Protein AF-A0A835X2Q4-F1 (afdb_monomer_lite)

Secondary structure (DSSP, 8-state):
-----------PPPPPS----B-TTT-SBGGG--HHHHHHHHHHHHHHHHHHHTT----

Radius of gyration: 21.9 Å; chains: 1; bounding box: 57×54×34 Å

Structure (mmCIF, N/CA/C/O backbone):
data_AF-A0A835X2Q4-F1
#
_entry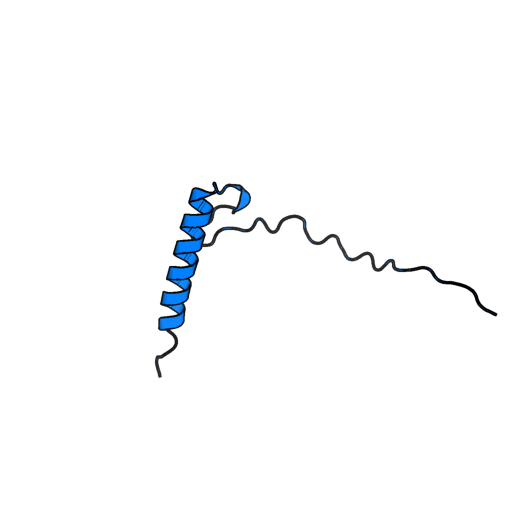.id   AF-A0A835X2Q4-F1
#
loop_
_atom_site.group_PDB
_atom_site.id
_atom_site.type_symbol
_atom_site.label_atom_id
_atom_site.label_alt_id
_atom_site.label_comp_id
_atom_site.label_asym_id
_atom_site.label_entity_id
_atom_site.label_seq_id
_atom_site.pdbx_PDB_ins_code
_atom_site.Cartn_x
_atom_site.Cartn_y
_atom_site.Cartn_z
_atom_site.occupancy
_atom_site.B_iso_or_equiv
_atom_site.auth_seq_id
_atom_site.auth_comp_id
_atom_site.auth_asym_id
_atom_site.auth_atom_id
_atom_site.pdbx_PDB_model_num
ATOM 1 N N . MET A 1 1 ? 39.695 -46.694 2.279 1.00 43.62 1 MET A N 1
ATOM 2 C CA . MET A 1 1 ? 40.288 -45.462 1.715 1.00 43.62 1 MET A CA 1
ATOM 3 C C . MET A 1 1 ? 39.280 -44.970 0.687 1.00 43.62 1 MET A C 1
ATOM 5 O O . MET A 1 1 ? 39.000 -45.728 -0.228 1.00 43.62 1 MET A O 1
ATOM 9 N N . ILE A 1 2 ? 38.381 -44.052 1.076 1.00 61.31 2 ILE A N 1
ATOM 10 C CA . ILE A 1 2 ? 38.432 -42.598 0.778 1.00 61.31 2 ILE A CA 1
ATOM 11 C C . ILE A 1 2 ? 38.666 -42.437 -0.732 1.00 61.31 2 ILE A C 1
ATOM 13 O O . ILE A 1 2 ? 39.702 -42.859 -1.218 1.00 61.31 2 ILE A O 1
ATOM 17 N N . GLU A 1 3 ? 37.714 -41.932 -1.515 1.00 50.78 3 GLU A N 1
ATOM 18 C CA . GLU A 1 3 ? 37.593 -40.481 -1.633 1.00 50.78 3 GLU A CA 1
ATOM 19 C C . GLU A 1 3 ? 36.342 -40.051 -2.431 1.00 50.78 3 GLU A C 1
ATOM 21 O O . GLU A 1 3 ? 36.092 -40.539 -3.525 1.00 50.78 3 GLU A O 1
ATOM 26 N N . SER A 1 4 ? 35.623 -39.081 -1.857 1.00 57.22 4 SER A N 1
ATOM 27 C CA . SER A 1 4 ? 34.957 -37.948 -2.526 1.00 57.22 4 SER A CA 1
ATOM 28 C C . SER A 1 4 ? 33.733 -38.189 -3.422 1.00 57.22 4 SER A C 1
ATOM 30 O O . SER A 1 4 ? 33.801 -38.796 -4.477 1.00 57.22 4 SER A O 1
ATOM 32 N N . ARG A 1 5 ? 32.533 -37.745 -3.017 1.00 64.50 5 ARG A N 1
ATOM 33 C CA . ARG A 1 5 ? 32.066 -36.336 -2.967 1.00 64.50 5 ARG A CA 1
ATOM 34 C C . ARG A 1 5 ? 31.855 -35.772 -4.368 1.00 64.50 5 ARG A C 1
ATOM 36 O O . ARG A 1 5 ? 32.820 -35.421 -5.030 1.00 64.50 5 ARG A O 1
ATOM 43 N N . SER A 1 6 ? 30.591 -35.599 -4.750 1.00 57.06 6 SER A N 1
ATOM 44 C CA . SER A 1 6 ? 30.020 -34.312 -5.188 1.00 57.06 6 SER A CA 1
ATOM 45 C C . SER A 1 6 ? 28.527 -34.513 -5.474 1.00 57.06 6 SER A C 1
ATOM 47 O O . SER A 1 6 ? 28.153 -35.331 -6.298 1.00 57.06 6 SER A O 1
ATOM 49 N N . PHE A 1 7 ? 27.660 -34.039 -4.586 1.00 54.22 7 PHE A N 1
ATOM 50 C CA . PHE A 1 7 ? 27.071 -32.694 -4.607 1.00 54.22 7 PHE A CA 1
ATOM 51 C C . PHE A 1 7 ? 25.848 -32.630 -5.536 1.00 54.22 7 PHE A C 1
ATOM 53 O O . PHE A 1 7 ? 25.974 -32.623 -6.751 1.00 54.22 7 PHE A O 1
ATOM 60 N N . ALA A 1 8 ? 24.680 -32.609 -4.890 1.00 58.72 8 ALA A N 1
ATOM 61 C CA . ALA A 1 8 ? 23.446 -31.934 -5.281 1.00 58.72 8 ALA A CA 1
ATOM 62 C C . ALA A 1 8 ? 23.041 -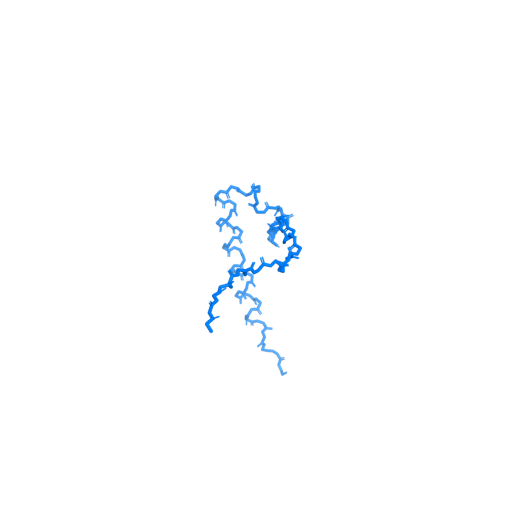31.930 -6.766 1.00 58.72 8 ALA A C 1
ATOM 64 O O . ALA A 1 8 ? 23.547 -31.146 -7.560 1.00 58.72 8 ALA A O 1
ATOM 65 N N . MET A 1 9 ? 21.975 -32.664 -7.087 1.00 57.81 9 MET A N 1
ATOM 66 C CA . MET A 1 9 ? 21.020 -32.200 -8.099 1.00 57.81 9 MET A CA 1
ATOM 67 C C . MET A 1 9 ? 19.605 -32.653 -7.728 1.00 57.81 9 MET A C 1
ATOM 69 O O . MET A 1 9 ? 18.932 -33.382 -8.446 1.00 57.81 9 MET A O 1
ATOM 73 N N . MET A 1 10 ? 19.145 -32.186 -6.562 1.00 53.38 10 MET A N 1
ATOM 74 C CA . MET A 1 10 ? 17.733 -31.836 -6.432 1.00 53.38 10 MET A CA 1
ATOM 75 C C . MET A 1 10 ? 17.545 -30.675 -7.411 1.00 53.38 10 MET A C 1
ATOM 77 O O . MET A 1 10 ? 17.932 -29.551 -7.102 1.00 53.38 10 MET A O 1
ATOM 81 N N . THR A 1 11 ? 17.085 -30.944 -8.634 1.00 59.50 11 THR A N 1
ATOM 82 C CA . THR A 1 11 ? 16.620 -29.858 -9.499 1.00 59.50 11 THR A CA 1
ATOM 83 C C . THR A 1 11 ? 15.297 -29.409 -8.889 1.00 59.50 11 THR A C 1
ATOM 85 O O . THR A 1 11 ? 14.225 -29.958 -9.131 1.00 59.50 11 THR A O 1
ATOM 88 N N . GLU A 1 12 ? 15.412 -28.513 -7.913 1.00 60.62 12 GLU A N 1
ATOM 89 C CA . GLU A 1 12 ? 14.277 -27.760 -7.419 1.00 60.62 12 GLU A CA 1
ATOM 90 C C . GLU A 1 12 ? 13.665 -27.072 -8.649 1.00 60.62 12 GLU A C 1
ATOM 92 O O . GLU A 1 12 ? 14.408 -26.459 -9.425 1.00 60.62 12 GLU A O 1
ATOM 97 N N . PRO A 1 13 ? 12.352 -27.214 -8.904 1.00 67.25 13 PRO A N 1
ATOM 98 C CA . PRO A 1 13 ? 11.726 -26.520 -10.018 1.00 67.25 13 PRO A CA 1
ATOM 99 C C . PRO A 1 13 ? 12.002 -25.019 -9.862 1.00 67.25 13 PRO A C 1
ATOM 101 O O . PRO A 1 13 ? 12.001 -24.529 -8.725 1.00 67.25 13 PRO A O 1
ATOM 104 N N . PRO A 1 14 ? 12.268 -24.285 -10.960 1.00 62.03 14 PRO A N 1
ATOM 105 C CA . PRO A 1 14 ? 12.540 -22.860 -10.878 1.00 62.03 14 PRO A CA 1
ATOM 106 C C . PRO A 1 14 ? 11.388 -22.222 -10.107 1.00 62.03 14 PRO A C 1
ATOM 108 O O . PRO A 1 14 ? 10.227 -22.341 -10.509 1.00 62.03 14 PRO A O 1
ATOM 111 N N . LYS A 1 15 ? 11.696 -21.610 -8.954 1.00 63.69 15 LYS A N 1
ATOM 112 C CA . LYS A 1 15 ? 10.733 -20.758 -8.253 1.00 63.69 15 LYS A CA 1
ATOM 113 C C . LYS A 1 15 ? 10.160 -19.825 -9.320 1.00 63.69 15 LYS A C 1
ATOM 115 O O . LYS A 1 15 ? 10.972 -19.186 -9.991 1.00 63.69 15 LYS A O 1
ATOM 120 N N . PRO A 1 16 ? 8.831 -19.782 -9.523 1.00 58.25 16 PRO A N 1
ATOM 121 C CA . PRO A 1 16 ? 8.262 -18.939 -10.552 1.00 58.25 16 PRO A CA 1
ATOM 122 C C . PRO A 1 16 ? 8.740 -17.515 -10.301 1.00 58.25 16 PRO A C 1
ATOM 124 O O . PRO A 1 16 ? 8.535 -16.924 -9.239 1.00 58.25 16 PRO A O 1
ATOM 127 N N . GLU A 1 17 ? 9.495 -17.065 -11.287 1.00 57.56 17 GLU A N 1
ATOM 128 C CA . GLU A 1 17 ? 10.035 -15.741 -11.461 1.00 57.56 17 GLU A CA 1
ATOM 129 C C . GLU A 1 17 ? 8.900 -14.733 -11.265 1.00 57.56 17 GLU A C 1
ATOM 131 O O . GLU A 1 17 ? 7.872 -14.809 -11.933 1.00 57.56 17 GLU A O 1
ATOM 136 N N . GLY A 1 18 ? 9.065 -13.840 -10.288 1.00 57.75 18 GLY A N 1
ATOM 137 C CA . GLY A 1 18 ? 8.169 -12.715 -10.057 1.00 57.75 18 GLY A CA 1
ATOM 138 C C . GLY A 1 18 ? 6.741 -13.112 -9.692 1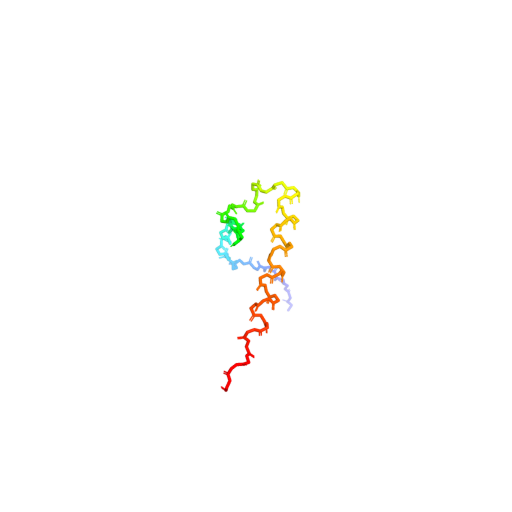.00 57.75 18 GLY A C 1
ATOM 139 O O . GLY A 1 18 ? 5.829 -13.008 -10.510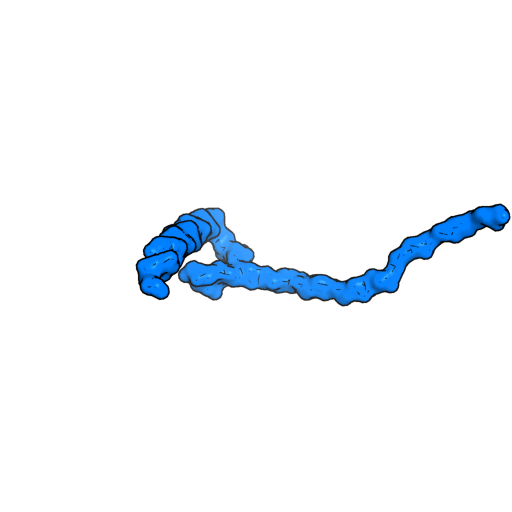 1.00 57.75 18 GLY A O 1
ATOM 140 N N . THR A 1 19 ? 6.492 -13.410 -8.414 1.00 58.94 19 THR A N 1
ATOM 141 C CA . THR A 1 19 ? 5.208 -12.982 -7.848 1.00 58.94 19 THR A CA 1
ATOM 142 C C . THR A 1 19 ? 5.192 -11.471 -7.986 1.00 58.94 19 THR A C 1
ATOM 144 O O . THR A 1 19 ? 5.830 -10.783 -7.192 1.00 58.94 19 THR A O 1
ATOM 147 N N . ASP A 1 20 ? 4.577 -10.981 -9.058 1.00 65.94 20 ASP A N 1
ATOM 148 C CA . ASP A 1 20 ? 4.370 -9.566 -9.302 1.00 65.94 20 ASP A CA 1
ATOM 149 C C . ASP A 1 20 ? 3.669 -9.035 -8.056 1.00 65.94 20 ASP A C 1
ATOM 151 O O . ASP A 1 20 ? 2.499 -9.339 -7.817 1.00 65.94 20 ASP A O 1
ATOM 155 N N . GLU A 1 21 ? 4.439 -8.430 -7.148 1.00 79.38 21 GLU A N 1
ATOM 156 C CA . GLU A 1 21 ? 3.937 -8.108 -5.825 1.00 79.38 21 GLU A CA 1
ATOM 157 C C . GLU A 1 21 ? 2.880 -7.035 -6.025 1.00 79.38 21 GLU A C 1
ATOM 159 O O . GLU A 1 21 ? 3.201 -5.869 -6.220 1.00 79.38 21 GLU A O 1
ATOM 164 N N . ILE A 1 22 ? 1.610 -7.421 -6.030 1.00 86.56 22 ILE A N 1
ATOM 165 C CA . ILE A 1 22 ? 0.521 -6.473 -6.194 1.00 86.56 22 ILE A CA 1
ATOM 166 C C . ILE A 1 22 ? 0.381 -5.705 -4.888 1.00 86.56 22 ILE A C 1
ATOM 168 O O . ILE A 1 22 ? 0.333 -6.279 -3.797 1.00 86.56 22 ILE A O 1
ATOM 172 N N . CYS A 1 23 ? 0.337 -4.382 -4.975 1.00 86.38 23 CYS A N 1
ATOM 173 C CA . CYS A 1 23 ? 0.060 -3.561 -3.819 1.00 86.38 23 CYS A CA 1
ATOM 174 C C . CYS A 1 23 ? -1.422 -3.698 -3.436 1.00 86.38 23 CYS A C 1
ATOM 176 O O . CYS A 1 23 ? -2.272 -3.293 -4.219 1.00 86.38 23 CYS A O 1
ATOM 178 N N . PRO A 1 24 ? -1.778 -4.168 -2.230 1.00 83.44 24 PRO A N 1
ATOM 179 C CA . PRO A 1 24 ? -3.180 -4.334 -1.830 1.00 83.44 24 PRO A CA 1
ATOM 180 C C . PRO A 1 24 ? -3.899 -3.008 -1.523 1.00 83.44 24 PRO A C 1
ATOM 182 O O . PRO A 1 24 ? -5.084 -3.017 -1.207 1.00 83.44 24 PRO A O 1
ATOM 185 N N . ILE A 1 25 ? -3.203 -1.866 -1.603 1.00 88.12 25 ILE A N 1
ATOM 186 C CA . ILE A 1 25 ? -3.799 -0.533 -1.420 1.00 88.12 25 ILE A CA 1
ATOM 187 C C . ILE A 1 25 ? -4.354 0.019 -2.732 1.00 88.12 25 ILE A C 1
ATOM 189 O O . ILE A 1 25 ? -5.448 0.576 -2.750 1.00 88.12 25 ILE A O 1
ATOM 193 N N . CYS A 1 26 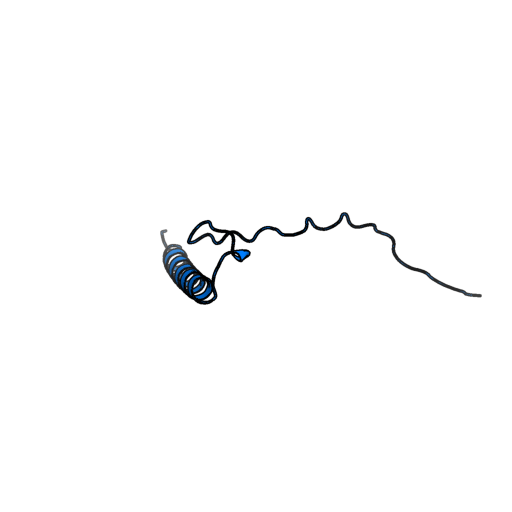? -3.600 -0.105 -3.825 1.00 87.62 26 CYS A N 1
ATOM 194 C CA . CYS A 1 26 ? -3.976 0.430 -5.137 1.00 87.62 26 CYS A CA 1
ATOM 195 C C . CYS A 1 26 ? -4.220 -0.659 -6.192 1.00 87.62 26 CYS A C 1
ATOM 197 O O . CYS A 1 26 ? -4.613 -0.339 -7.309 1.00 87.62 26 CYS A O 1
ATOM 199 N N . ASN A 1 27 ? -3.991 -1.931 -5.850 1.00 84.56 27 ASN A N 1
ATOM 200 C CA . ASN A 1 27 ? -4.086 -3.103 -6.724 1.00 84.56 27 ASN A CA 1
ATOM 201 C C . ASN A 1 27 ? -3.258 -3.000 -8.013 1.00 84.56 27 ASN A C 1
ATOM 203 O O . ASN A 1 27 ? -3.548 -3.670 -9.001 1.00 84.56 27 ASN A O 1
ATOM 207 N N . ARG A 1 28 ? -2.208 -2.173 -7.996 1.00 88.12 28 ARG A N 1
ATOM 208 C CA . ARG A 1 28 ? -1.204 -2.090 -9.057 1.00 88.12 28 ARG A CA 1
ATOM 209 C C . ARG A 1 28 ? 0.021 -2.910 -8.676 1.00 88.12 28 ARG A C 1
ATOM 211 O O . ARG A 1 28 ? 0.288 -3.092 -7.484 1.00 88.12 28 ARG A O 1
ATOM 218 N N . PRO A 1 29 ? 0.771 -3.420 -9.656 1.00 87.88 29 PRO A N 1
ATOM 219 C CA . PRO A 1 29 ? 2.011 -4.110 -9.363 1.00 87.88 29 PRO A CA 1
ATOM 220 C C . PRO A 1 29 ? 3.022 -3.139 -8.747 1.00 87.88 29 PRO A C 1
ATOM 222 O O . PRO A 1 29 ? 3.252 -2.049 -9.271 1.00 87.88 29 PRO A O 1
ATOM 225 N N . LYS A 1 30 ? 3.662 -3.539 -7.644 1.00 83.50 30 LYS A N 1
ATOM 226 C CA . LYS A 1 30 ? 4.658 -2.718 -6.933 1.00 83.50 30 LYS A CA 1
ATOM 227 C C . LYS A 1 30 ? 5.823 -2.311 -7.835 1.00 83.50 30 LYS A C 1
ATOM 229 O O . LYS A 1 30 ? 6.444 -1.290 -7.576 1.00 83.50 30 LYS A O 1
ATOM 234 N N . ARG A 1 31 ? 6.097 -3.060 -8.910 1.00 82.94 31 ARG A N 1
ATOM 235 C CA . ARG A 1 31 ? 7.110 -2.700 -9.918 1.00 82.94 31 ARG A CA 1
ATOM 236 C C . ARG A 1 31 ? 6.788 -1.405 -10.675 1.00 82.94 31 ARG A C 1
ATOM 238 O O . ARG A 1 31 ? 7.700 -0.765 -11.178 1.00 82.94 31 ARG A O 1
ATOM 245 N N . GLU A 1 32 ? 5.508 -1.047 -10.790 1.00 87.50 32 GLU A N 1
ATOM 246 C CA . GLU A 1 32 ? 5.059 0.192 -11.436 1.00 87.50 32 GLU A CA 1
ATOM 247 C C . GLU A 1 32 ? 5.022 1.373 -10.461 1.00 87.50 32 GLU A C 1
ATOM 249 O O . GLU A 1 32 ? 4.781 2.500 -10.884 1.00 87.50 32 GLU A O 1
ATOM 254 N N . HIS A 1 33 ? 5.245 1.141 -9.164 1.00 88.38 33 HIS A N 1
ATOM 255 C CA . HIS A 1 33 ? 5.207 2.215 -8.188 1.00 88.38 33 HIS A CA 1
ATOM 256 C C . HIS A 1 33 ? 6.435 3.106 -8.309 1.00 88.38 33 HIS A C 1
ATOM 258 O O . HIS A 1 33 ? 7.580 2.655 -8.252 1.00 88.38 33 HIS A O 1
ATOM 264 N N . THR A 1 34 ? 6.189 4.406 -8.337 1.00 90.75 34 THR A N 1
ATOM 265 C CA . THR A 1 34 ? 7.218 5.392 -8.015 1.00 90.75 34 THR A CA 1
ATOM 266 C C . THR A 1 34 ? 7.603 5.320 -6.529 1.00 90.75 34 THR A C 1
ATOM 268 O O . THR A 1 34 ? 6.904 4.727 -5.695 1.00 90.75 34 THR A O 1
ATOM 271 N N . ALA A 1 35 ? 8.731 5.937 -6.158 1.00 88.56 35 ALA A N 1
ATOM 272 C CA . ALA A 1 35 ? 9.160 6.014 -4.758 1.00 88.56 35 ALA A CA 1
ATOM 273 C C . ALA A 1 35 ? 8.081 6.665 -3.866 1.00 88.56 35 ALA A C 1
ATOM 275 O O . ALA A 1 35 ? 7.814 6.198 -2.759 1.00 88.56 35 ALA A O 1
ATOM 276 N N . GLU A 1 36 ? 7.404 7.692 -4.382 1.00 91.00 36 GLU A N 1
ATOM 277 C CA . GLU A 1 36 ? 6.317 8.403 -3.702 1.00 91.00 36 GLU A CA 1
ATOM 278 C C . GLU A 1 36 ? 5.077 7.519 -3.508 1.00 91.00 36 GLU A C 1
ATOM 280 O O . GLU A 1 36 ? 4.504 7.466 -2.413 1.00 91.00 36 GLU A O 1
ATOM 285 N N . GLU A 1 37 ? 4.683 6.765 -4.537 1.00 88.75 37 GLU A N 1
ATOM 286 C CA . GLU A 1 37 ? 3.567 5.816 -4.457 1.00 88.75 37 GLU A CA 1
ATOM 287 C C . GLU A 1 37 ? 3.866 4.665 -3.500 1.00 88.75 37 GLU A C 1
ATOM 289 O O . GLU A 1 37 ? 2.992 4.251 -2.736 1.00 88.75 37 GLU A O 1
ATOM 294 N N . THR A 1 38 ? 5.109 4.181 -3.483 1.00 88.31 38 THR A N 1
ATOM 295 C CA . THR A 1 38 ? 5.554 3.137 -2.556 1.00 88.31 38 THR A CA 1
ATOM 296 C C . THR A 1 38 ? 5.439 3.604 -1.109 1.00 88.31 38 THR A C 1
ATOM 298 O O . THR A 1 38 ? 4.861 2.894 -0.285 1.00 88.31 38 THR A O 1
ATOM 301 N N . LEU A 1 39 ? 5.919 4.811 -0.795 1.00 90.50 39 LEU A N 1
ATOM 302 C CA . LEU A 1 39 ? 5.808 5.394 0.546 1.00 90.50 39 LEU A CA 1
ATOM 303 C C . LEU A 1 39 ? 4.349 5.626 0.944 1.00 90.50 39 LEU A C 1
ATOM 305 O O . LEU A 1 39 ? 3.951 5.300 2.063 1.00 90.50 39 LEU A O 1
ATOM 309 N N . THR A 1 40 ? 3.538 6.136 0.018 1.00 91.75 40 THR A N 1
ATOM 310 C CA . THR A 1 40 ? 2.113 6.392 0.250 1.00 91.75 40 THR A CA 1
ATOM 311 C C . THR A 1 40 ? 1.356 5.097 0.528 1.00 91.75 40 THR A C 1
ATOM 313 O O . THR A 1 40 ? 0.609 5.010 1.503 1.00 91.75 40 THR A O 1
ATOM 316 N N . CYS A 1 41 ? 1.569 4.067 -0.291 1.00 90.00 41 CYS A N 1
ATOM 317 C CA . CYS A 1 41 ? 0.934 2.768 -0.108 1.00 90.00 41 CYS A CA 1
ATOM 318 C C . CYS A 1 41 ? 1.442 2.054 1.149 1.00 90.00 41 CYS A C 1
ATOM 320 O O . CYS A 1 41 ? 0.645 1.450 1.856 1.00 90.00 41 CYS A O 1
ATOM 322 N N . SER A 1 42 ? 2.733 2.156 1.471 1.00 87.00 42 SER A N 1
ATOM 323 C CA . SER A 1 42 ? 3.305 1.606 2.708 1.00 87.00 42 SER A CA 1
ATOM 324 C C . SER A 1 42 ? 2.719 2.273 3.958 1.00 87.00 42 SER A C 1
ATOM 326 O O . SER A 1 42 ? 2.343 1.601 4.918 1.00 87.00 42 SER A O 1
ATOM 328 N N . ARG A 1 43 ? 2.541 3.599 3.930 1.00 90.69 43 ARG A N 1
ATOM 329 C CA . ARG A 1 43 ? 1.889 4.333 5.019 1.00 90.69 43 ARG A CA 1
ATOM 330 C C . ARG A 1 43 ? 0.435 3.903 5.192 1.00 90.69 43 ARG A C 1
ATOM 332 O O . ARG A 1 43 ? 0.044 3.573 6.307 1.00 90.69 43 ARG A O 1
ATOM 339 N N . LYS A 1 44 ? -0.321 3.831 4.092 1.00 88.81 44 LYS A N 1
ATOM 340 C CA . LYS A 1 44 ? -1.703 3.340 4.110 1.00 88.81 44 LYS A CA 1
ATOM 341 C C . LYS A 1 44 ? -1.762 1.912 4.646 1.00 88.81 44 LYS A C 1
ATOM 343 O O . LYS A 1 44 ? -2.528 1.665 5.558 1.00 88.81 44 LYS A O 1
ATOM 348 N N . MET A 1 45 ? -0.914 0.994 4.181 1.00 86.38 45 MET A N 1
ATOM 349 C CA . MET A 1 45 ? -0.831 -0.375 4.724 1.00 86.38 45 MET A CA 1
ATOM 350 C C . MET A 1 45 ? -0.739 -0.386 6.246 1.00 86.38 45 MET A C 1
ATOM 352 O O . MET A 1 45 ? -1.559 -1.025 6.894 1.00 86.38 45 MET A O 1
ATOM 356 N N . LYS A 1 46 ? 0.191 0.393 6.808 1.00 85.81 46 LYS A N 1
ATOM 357 C CA . LYS A 1 46 ? 0.356 0.500 8.257 1.00 85.81 46 LYS A CA 1
ATOM 358 C C . LYS A 1 46 ? -0.904 1.034 8.945 1.00 85.81 46 LYS A C 1
ATOM 360 O O . LYS A 1 46 ? -1.306 0.495 9.966 1.00 85.81 46 LYS A O 1
ATOM 365 N N . GLU A 1 47 ? -1.557 2.052 8.386 1.00 84.94 47 GLU A N 1
ATOM 366 C CA . GLU A 1 47 ? -2.826 2.574 8.923 1.00 84.94 47 GLU A CA 1
ATOM 367 C C . GLU A 1 47 ? -3.949 1.523 8.882 1.00 84.94 47 GLU A C 1
ATOM 369 O O . GLU A 1 47 ? -4.691 1.371 9.850 1.00 84.94 47 GLU A O 1
ATOM 374 N N . PHE A 1 48 ? -4.049 0.753 7.796 1.00 82.00 48 PHE A N 1
ATOM 375 C CA . PHE A 1 48 ? -5.018 -0.336 7.663 1.00 82.00 48 PHE A CA 1
ATOM 376 C C . PHE A 1 48 ? -4.730 -1.491 8.635 1.00 82.00 48 PHE A C 1
ATOM 378 O O . PHE A 1 48 ? -5.666 -2.056 9.200 1.00 82.00 48 PHE A O 1
ATOM 385 N N . GLU A 1 49 ? -3.461 -1.842 8.854 1.00 80.50 49 GLU A N 1
ATOM 386 C CA . GLU A 1 49 ? -3.066 -2.861 9.831 1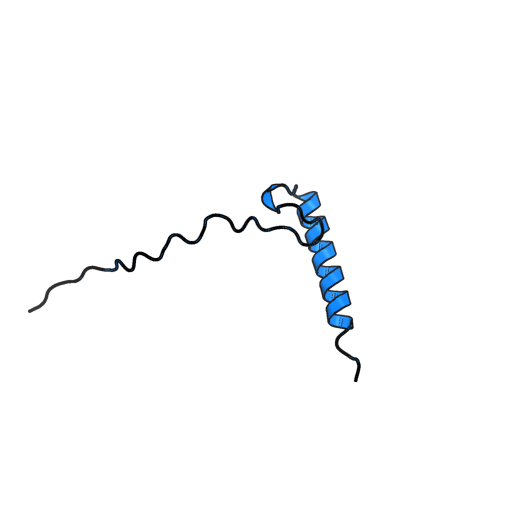.00 80.50 49 GLU A CA 1
ATOM 387 C C . GLU A 1 49 ? -3.393 -2.432 11.261 1.00 80.50 49 GLU A C 1
ATOM 389 O O . GLU A 1 49 ? -3.943 -3.231 12.014 1.00 80.50 49 GLU A O 1
ATOM 394 N N . GLU A 1 50 ? -3.139 -1.174 11.623 1.00 75.06 50 GLU A N 1
ATOM 395 C CA . GLU A 1 50 ? -3.467 -0.642 12.950 1.00 75.06 50 GLU A CA 1
ATOM 396 C C . GLU A 1 50 ? -4.988 -0.591 13.176 1.00 75.06 50 GLU A C 1
ATOM 398 O O . GLU A 1 50 ? -5.468 -0.998 14.235 1.00 75.06 50 GLU A O 1
ATOM 403 N N . LEU A 1 51 ? -5.770 -0.194 12.162 1.00 69.25 51 LEU A N 1
ATOM 404 C CA . LEU A 1 51 ? -7.237 -0.242 12.217 1.00 69.25 51 LEU A CA 1
ATOM 405 C C . LEU A 1 51 ? -7.761 -1.675 12.367 1.00 69.25 51 LEU A C 1
ATOM 407 O O . LEU A 1 51 ? -8.679 -1.926 13.147 1.00 69.25 51 LEU A O 1
ATOM 411 N N . LYS A 1 52 ? -7.168 -2.632 11.648 1.00 66.62 52 LYS A N 1
ATOM 412 C CA . LYS A 1 52 ? -7.557 -4.045 11.718 1.00 66.62 52 LYS A CA 1
ATOM 413 C C . LYS A 1 52 ? -7.149 -4.684 13.047 1.00 66.62 52 LYS A C 1
ATOM 415 O O . LYS A 1 52 ? -7.900 -5.484 13.599 1.00 66.62 52 LYS A O 1
ATOM 420 N N . LYS A 1 53 ? -5.983 -4.321 13.583 1.00 59.38 53 LYS A N 1
ATOM 421 C CA . LYS A 1 53 ? -5.469 -4.811 14.868 1.00 59.38 53 LYS A CA 1
ATOM 422 C C . LYS A 1 53 ? -6.216 -4.205 16.061 1.00 59.38 53 LYS A C 1
ATOM 424 O O . LYS A 1 53 ? -6.334 -4.864 17.088 1.00 59.38 53 LYS A O 1
ATOM 429 N N . GLY A 1 54 ? -6.796 -3.015 15.902 1.00 56.06 54 GLY A N 1
ATOM 430 C CA . GLY A 1 54 ? -7.730 -2.416 16.862 1.00 56.06 54 GLY A CA 1
ATOM 431 C C . GLY A 1 54 ? -9.126 -3.058 16.893 1.00 56.06 54 GLY A C 1
ATOM 432 O O . GLY A 1 54 ? -9.921 -2.713 17.762 1.00 56.06 54 GLY A O 1
ATOM 433 N N . GLY A 1 55 ? -9.430 -3.987 15.978 1.00 54.12 55 GLY A N 1
ATOM 434 C CA . GLY A 1 55 ? -10.736 -4.642 15.835 1.00 54.12 55 GLY A CA 1
ATOM 435 C C . GLY A 1 55 ? -10.767 -6.131 16.199 1.00 54.12 55 GLY A C 1
ATOM 436 O O . GLY A 1 55 ? -11.648 -6.841 15.727 1.00 54.12 55 GLY A O 1
ATOM 437 N N . ALA A 1 56 ? -9.818 -6.629 16.998 1.00 50.72 56 ALA A N 1
ATOM 438 C CA . ALA A 1 56 ? -9.844 -7.991 17.546 1.00 50.72 56 ALA A CA 1
ATOM 439 C C . ALA A 1 56 ? -10.103 -7.937 19.060 1.00 50.72 56 ALA A C 1
ATOM 441 O O . ALA A 1 56 ? -9.232 -8.217 19.878 1.00 50.72 56 ALA A O 1
ATOM 442 N N . GLY A 1 57 ? -11.304 -7.488 19.412 1.00 56.06 57 GLY A N 1
ATOM 443 C CA . GLY A 1 57 ? -11.767 -7.339 20.786 1.00 56.06 57 GLY A CA 1
ATOM 444 C C . GLY A 1 57 ? -13.279 -7.172 20.821 1.00 56.06 57 GLY A C 1
ATOM 445 O O . GLY A 1 57 ? -13.771 -6.179 21.345 1.00 56.06 57 GLY A O 1
ATOM 446 N N . ILE A 1 58 ? -14.005 -8.105 20.207 1.00 54.53 58 ILE A N 1
ATOM 447 C CA . ILE A 1 58 ? -15.413 -8.319 20.534 1.00 54.53 58 ILE A CA 1
ATOM 448 C C . ILE A 1 58 ? -15.604 -9.779 20.954 1.00 54.53 58 ILE A C 1
ATOM 450 O O . ILE A 1 58 ? -15.492 -10.681 20.130 1.00 54.53 58 ILE A O 1
ATOM 454 N N . GLU A 1 59 ? -15.852 -9.891 22.261 1.00 54.53 59 GLU A N 1
ATOM 455 C CA . GLU A 1 59 ? -16.480 -10.963 23.056 1.00 54.53 59 GLU A CA 1
ATOM 456 C C . GLU A 1 59 ? -15.821 -12.348 23.158 1.00 54.53 59 GLU A C 1
ATOM 458 O O . GLU A 1 59 ? -15.802 -13.119 22.174 1.00 54.53 59 GLU A O 1
#

pLDDT: mean 72.65, std 14.84, range [43.62, 91.75]

Sequence (59 aa):
MIESRSFAMMTEPPKPEGTDEICPICNRPKREHTAEETLTCSRKMKEFEELKKGGAGIE

Foldseek 3Di:
DDDDDDDDDPVPPPPPDDPQCQLPQVRHRPVPDDPVRVVVSVVVVVVVVVVVVVPPDDD